Protein AF-A0A127STZ9-F1 (afdb_monomer_lite)

pLDDT: mean 96.3, std 3.27, range [76.25, 98.69]

Secondary structure (DSSP, 8-state):
--SPTT-BPP-TTSSSTT--B-SS--SS-HHHHSTT--EEEES---TTTS-HHHHHHS-TTSEEEESSHHHHHHHHTTT---EEEPPTT---

Sequence (92 aa):
MFAPKDFYPPIPKCFNPNTKWPLVDLPFATSKIIDNIDAVILTHYHIDHFDEFAVYALPKDLKIYVQDDIDKQLLINHDFTNIEVLTKEGNS

Structure (mmCIF, N/CA/C/O backbone):
data_AF-A0A127STZ9-F1
#
_entry.id   AF-A0A127STZ9-F1
#
loop_
_atom_site.group_PDB
_atom_site.id
_atom_site.type_symbol
_atom_site.label_atom_id
_atom_site.label_alt_id
_atom_site.label_comp_id
_atom_site.label_asym_id
_atom_site.label_entity_id
_atom_site.label_seq_id
_atom_site.pdbx_PDB_ins_code
_atom_site.Cartn_x
_atom_site.Cartn_y
_atom_site.Cartn_z
_atom_site.occupancy
_atom_site.B_iso_or_equiv
_atom_site.auth_seq_id
_atom_site.auth_comp_id
_atom_site.auth_asym_id
_atom_site.auth_atom_id
_atom_site.pdbx_PDB_model_num
ATOM 1 N N . MET A 1 1 ? 4.592 -7.293 -4.314 1.00 94.50 1 MET A N 1
ATOM 2 C CA . MET A 1 1 ? 4.094 -5.972 -4.745 1.00 94.50 1 MET A CA 1
ATOM 3 C C . MET A 1 1 ? 2.845 -6.165 -5.579 1.00 94.50 1 MET A C 1
ATOM 5 O O . MET A 1 1 ? 2.683 -7.258 -6.114 1.00 94.50 1 MET A O 1
ATOM 9 N N . PHE A 1 2 ? 1.961 -5.170 -5.644 1.00 97.31 2 PHE A N 1
ATOM 10 C CA . PHE A 1 2 ? 0.743 -5.267 -6.456 1.00 97.31 2 PHE A CA 1
ATOM 11 C C . PHE A 1 2 ? 1.025 -4.931 -7.926 1.00 97.31 2 PHE A C 1
ATOM 13 O O . PHE A 1 2 ? 0.299 -5.402 -8.802 1.00 97.31 2 PHE A O 1
ATOM 20 N N . ALA A 1 3 ? 2.095 -4.181 -8.202 1.00 98.00 3 ALA A N 1
ATOM 21 C CA . ALA A 1 3 ? 2.632 -3.988 -9.538 1.00 98.00 3 ALA A CA 1
ATOM 22 C C . ALA A 1 3 ? 2.926 -5.338 -10.226 1.00 98.00 3 ALA A C 1
ATOM 24 O O . ALA A 1 3 ? 3.479 -6.242 -9.587 1.00 98.00 3 ALA A O 1
ATOM 25 N N . PRO A 1 4 ? 2.603 -5.483 -11.526 1.00 97.44 4 PRO A N 1
ATOM 26 C CA . PRO A 1 4 ? 2.974 -6.656 -12.311 1.00 97.44 4 PRO A CA 1
ATOM 27 C C . PRO A 1 4 ? 4.486 -6.864 -12.353 1.00 97.44 4 PRO A C 1
ATOM 29 O O . PRO A 1 4 ? 5.253 -5.904 -12.227 1.00 97.44 4 PRO A O 1
ATOM 32 N N . LYS A 1 5 ? 4.924 -8.099 -12.614 1.00 97.69 5 LYS A N 1
ATOM 33 C CA . LYS A 1 5 ? 6.337 -8.394 -12.862 1.00 97.69 5 LYS A CA 1
ATOM 34 C C . LYS A 1 5 ? 6.937 -7.456 -13.922 1.00 97.69 5 LYS A C 1
ATOM 36 O O . LYS A 1 5 ? 6.308 -7.148 -14.932 1.00 97.69 5 LYS A O 1
ATOM 41 N N . ASP A 1 6 ? 8.187 -7.050 -13.697 1.00 97.44 6 ASP A N 1
ATOM 42 C CA . ASP A 1 6 ? 8.995 -6.224 -14.602 1.00 97.44 6 ASP A CA 1
ATOM 43 C C . ASP A 1 6 ? 8.394 -4.836 -14.928 1.00 97.44 6 ASP A C 1
ATOM 45 O O . ASP A 1 6 ? 8.734 -4.236 -15.955 1.00 97.44 6 ASP A O 1
ATOM 49 N N . PHE A 1 7 ? 7.515 -4.303 -14.070 1.00 97.69 7 PHE A N 1
ATOM 50 C CA . PHE A 1 7 ? 6.867 -3.007 -14.287 1.00 97.69 7 PHE A CA 1
ATOM 51 C C . PHE A 1 7 ? 7.820 -1.812 -14.093 1.00 97.69 7 PHE A C 1
ATOM 53 O O . PHE A 1 7 ? 7.928 -0.957 -14.976 1.00 97.69 7 PHE A O 1
ATOM 60 N N . TYR A 1 8 ? 8.550 -1.756 -12.977 1.00 96.94 8 TYR A N 1
ATOM 61 C CA . TYR A 1 8 ? 9.438 -0.639 -12.648 1.00 96.94 8 TYR A CA 1
ATOM 62 C C . TYR A 1 8 ? 10.795 -0.727 -13.353 1.00 96.94 8 TYR A C 1
ATOM 64 O O . TYR A 1 8 ? 11.316 -1.824 -13.601 1.00 96.94 8 TYR A O 1
ATOM 72 N N . PRO A 1 9 ? 11.418 0.429 -13.656 1.00 95.94 9 PRO A N 1
ATOM 73 C CA . PRO A 1 9 ? 12.755 0.461 -14.230 1.00 95.94 9 PRO A CA 1
ATOM 74 C C . PRO A 1 9 ? 13.804 -0.105 -13.257 1.00 95.94 9 PRO A C 1
ATOM 76 O O . PRO A 1 9 ? 13.599 -0.081 -12.040 1.00 95.94 9 PRO A O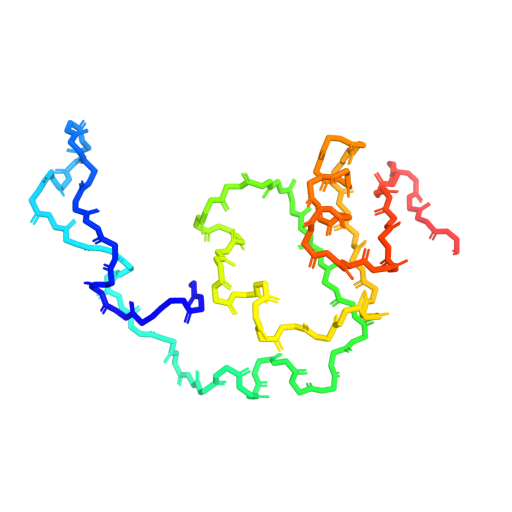 1
ATOM 79 N N . PRO A 1 10 ? 14.958 -0.570 -13.770 1.00 95.50 10 PRO A N 1
ATOM 80 C CA . PRO A 1 10 ? 16.067 -0.988 -12.924 1.00 95.50 10 PRO A CA 1
ATOM 81 C C . PRO A 1 10 ? 16.537 0.127 -11.993 1.00 95.50 10 PRO A C 1
ATOM 83 O O . PRO A 1 10 ? 16.548 1.299 -12.372 1.00 95.50 10 PRO A O 1
ATOM 86 N N . ILE A 1 11 ? 16.979 -0.249 -10.794 1.00 92.75 11 ILE A N 1
ATOM 87 C CA . ILE A 1 11 ? 17.549 0.687 -9.822 1.00 92.75 11 ILE A CA 1
ATOM 88 C C . ILE A 1 11 ? 19.057 0.808 -10.100 1.00 92.75 11 ILE A C 1
ATOM 90 O O . ILE A 1 11 ? 19.792 -0.164 -9.898 1.00 92.75 11 ILE A O 1
ATOM 94 N N . PRO A 1 12 ? 19.566 1.971 -10.552 1.00 92.69 12 PRO A N 1
ATOM 95 C CA . PRO A 1 12 ? 20.990 2.126 -10.819 1.00 92.69 12 PRO A CA 1
ATOM 96 C C . PRO A 1 12 ? 21.818 1.876 -9.553 1.00 92.69 12 PRO A C 1
ATOM 98 O O . PRO A 1 12 ? 21.438 2.296 -8.463 1.00 92.69 12 PRO A O 1
ATOM 101 N N . LYS A 1 13 ? 22.988 1.243 -9.705 1.00 92.06 13 LYS A N 1
ATOM 102 C CA . LYS A 1 13 ? 23.934 0.943 -8.608 1.00 92.06 13 LYS A CA 1
ATOM 103 C C . LYS A 1 13 ? 23.418 -0.041 -7.540 1.00 92.06 13 LYS A C 1
ATOM 105 O O . LYS A 1 13 ? 24.045 -0.152 -6.489 1.00 92.06 13 LYS A O 1
ATOM 110 N N . CYS A 1 14 ? 22.332 -0.774 -7.792 1.00 87.81 14 CYS A N 1
ATOM 111 C CA . CYS A 1 14 ? 21.967 -1.933 -6.973 1.00 87.81 14 CYS A CA 1
ATOM 112 C C . CYS A 1 14 ? 22.722 -3.199 -7.431 1.00 87.81 14 CYS A C 1
ATOM 114 O O . CYS A 1 14 ? 23.455 -3.169 -8.420 1.00 87.81 14 CYS A O 1
ATOM 116 N N . PHE A 1 15 ? 22.538 -4.320 -6.723 1.00 89.00 15 PHE A N 1
ATOM 117 C CA . PHE A 1 15 ? 23.163 -5.610 -7.060 1.00 89.00 15 PHE A CA 1
ATOM 118 C C . PHE A 1 15 ? 22.817 -6.098 -8.481 1.00 89.00 15 PHE A C 1
ATOM 120 O O . PHE A 1 15 ? 23.670 -6.659 -9.162 1.00 89.00 15 PHE A O 1
ATOM 127 N N . ASN A 1 16 ? 21.594 -5.817 -8.949 1.00 89.00 16 ASN A N 1
ATOM 128 C CA . ASN A 1 16 ? 21.085 -6.190 -10.272 1.00 89.00 16 ASN A CA 1
ATOM 129 C C . ASN A 1 16 ? 20.710 -4.938 -11.094 1.00 89.00 16 ASN A C 1
ATOM 131 O O . ASN A 1 16 ? 19.532 -4.713 -11.382 1.00 89.00 16 ASN A O 1
ATOM 135 N N . PRO A 1 17 ? 21.686 -4.111 -11.512 1.00 91.88 17 PRO A N 1
ATOM 136 C CA . PRO A 1 17 ? 21.448 -2.738 -11.974 1.00 91.88 17 PRO A CA 1
ATOM 137 C C . PRO A 1 17 ? 20.720 -2.628 -13.323 1.00 91.88 17 PRO A C 1
ATOM 139 O O . PRO A 1 17 ? 20.335 -1.534 -13.718 1.00 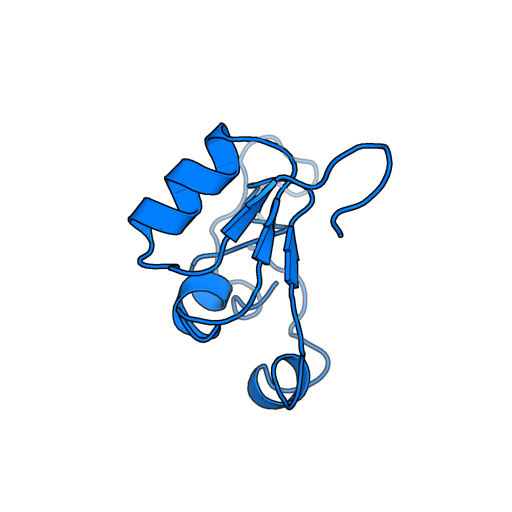91.88 17 PRO A O 1
ATOM 142 N N . ASN A 1 18 ? 20.533 -3.748 -14.029 1.00 95.25 18 ASN A N 1
ATOM 143 C CA . ASN A 1 18 ? 19.860 -3.819 -15.331 1.00 95.25 18 ASN A CA 1
ATOM 144 C C . ASN A 1 18 ? 18.523 -4.576 -15.272 1.00 95.25 18 ASN A C 1
ATOM 146 O O . ASN A 1 18 ? 17.909 -4.818 -16.309 1.00 95.25 18 ASN A O 1
ATOM 150 N N . THR A 1 19 ? 18.092 -5.004 -14.084 1.00 96.12 19 THR A N 1
ATOM 151 C CA . THR A 1 19 ? 16.903 -5.850 -13.923 1.00 96.12 19 THR A CA 1
ATOM 152 C C . THR A 1 19 ? 15.711 -4.998 -13.516 1.00 96.12 19 THR A C 1
ATOM 154 O O . THR A 1 19 ? 15.799 -4.230 -12.559 1.00 96.12 19 THR A O 1
ATOM 157 N N . LYS A 1 20 ? 14.607 -5.114 -14.260 1.00 96.62 20 LYS A N 1
ATOM 158 C CA . LYS A 1 20 ? 13.324 -4.523 -13.872 1.00 96.62 20 LYS A CA 1
ATOM 159 C C . LYS A 1 20 ? 12.768 -5.238 -12.644 1.00 96.62 20 LYS A C 1
ATOM 161 O O . LYS A 1 20 ? 13.198 -6.338 -12.314 1.00 96.62 20 LYS A O 1
ATOM 166 N N . TRP A 1 21 ? 11.837 -4.611 -11.945 1.00 95.62 21 TRP A N 1
ATOM 167 C CA . TRP A 1 21 ? 11.251 -5.185 -10.736 1.00 95.62 21 TRP A CA 1
ATOM 168 C C . TRP A 1 21 ? 9.766 -4.810 -10.646 1.00 95.62 21 TRP A C 1
ATOM 170 O O . TRP A 1 21 ? 9.362 -3.830 -11.269 1.00 95.62 21 TRP A O 1
ATOM 180 N N . PRO A 1 22 ? 8.923 -5.589 -9.948 1.00 96.25 22 PRO A N 1
ATOM 181 C CA . PRO A 1 22 ? 9.208 -6.817 -9.192 1.00 96.25 22 PRO A CA 1
ATOM 182 C C . PRO A 1 22 ? 9.67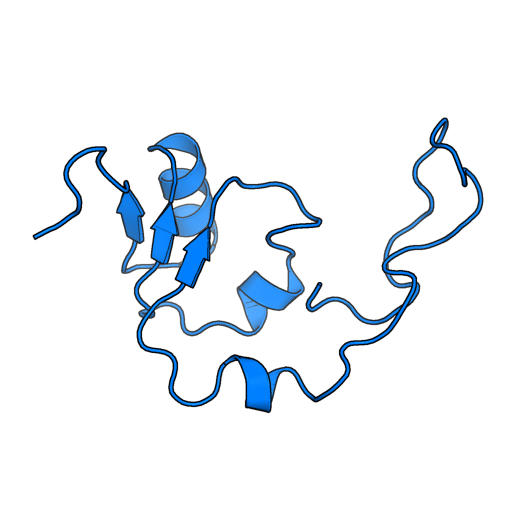7 -7.981 -10.082 1.00 96.25 22 PRO A C 1
ATOM 184 O O . PRO A 1 22 ? 9.347 -8.032 -11.260 1.00 96.25 22 PRO A O 1
ATOM 187 N N . LEU A 1 23 ? 10.444 -8.929 -9.530 1.00 95.88 23 LEU A N 1
ATOM 188 C CA . LEU A 1 23 ? 11.033 -10.042 -10.307 1.00 95.88 23 LEU A CA 1
ATOM 189 C C . LEU A 1 23 ? 10.044 -11.169 -10.642 1.00 95.88 23 LEU A C 1
ATOM 191 O O . LEU A 1 23 ? 10.305 -12.011 -11.507 1.00 95.88 23 LEU A O 1
ATOM 195 N N . VAL A 1 24 ? 8.936 -11.223 -9.913 1.00 97.12 24 VAL A N 1
ATOM 196 C CA . VAL A 1 24 ? 7.925 -12.275 -9.991 1.00 97.12 24 VAL A CA 1
ATOM 197 C C . VAL A 1 24 ? 6.543 -11.658 -9.857 1.00 97.12 24 VAL A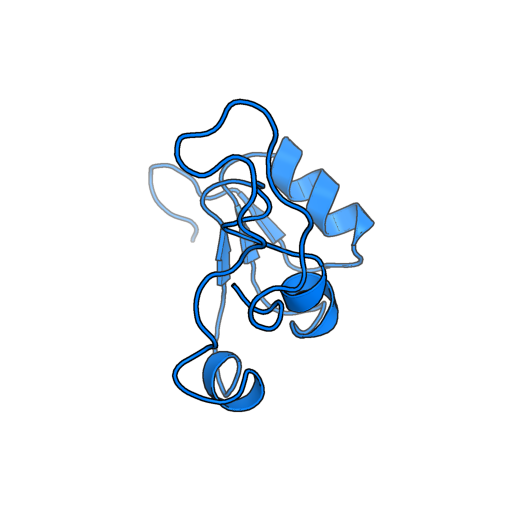 C 1
ATOM 199 O O . VAL A 1 24 ? 6.385 -10.628 -9.201 1.00 97.12 24 VAL A O 1
ATOM 202 N N . ASP A 1 25 ? 5.556 -12.306 -10.463 1.00 97.81 25 ASP A N 1
ATOM 203 C CA . ASP A 1 25 ? 4.153 -11.962 -10.273 1.00 97.81 25 ASP A CA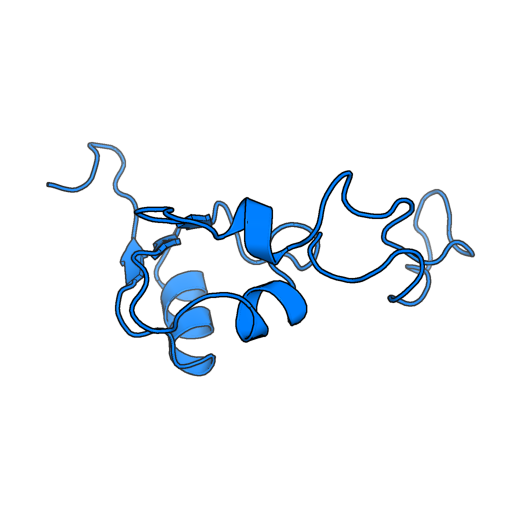 1
ATOM 204 C C . ASP A 1 25 ? 3.650 -12.423 -8.900 1.00 97.81 25 ASP A C 1
ATOM 206 O O . ASP A 1 25 ? 4.251 -13.275 -8.235 1.00 97.81 25 ASP A O 1
ATOM 210 N N . LEU A 1 26 ? 2.504 -11.881 -8.488 1.00 97.56 26 LEU A N 1
ATOM 211 C CA . LEU A 1 26 ? 1.775 -12.408 -7.343 1.00 97.56 26 LEU A CA 1
ATOM 212 C C . LEU A 1 26 ? 1.337 -13.861 -7.614 1.00 97.56 26 LEU A C 1
ATOM 214 O O . LEU A 1 26 ? 0.895 -14.179 -8.720 1.00 97.56 26 LEU A O 1
ATOM 218 N N . PRO A 1 27 ? 1.382 -14.752 -6.606 1.00 96.50 27 PRO A N 1
ATOM 219 C CA . PRO A 1 27 ? 0.969 -16.150 -6.766 1.00 96.50 27 PRO A CA 1
ATOM 220 C C . PRO A 1 27 ? -0.547 -16.320 -6.983 1.00 96.50 27 PRO A C 1
ATOM 222 O O . PRO A 1 27 ? -1.017 -17.428 -7.242 1.00 96.50 27 PRO A O 1
ATOM 225 N N . PHE A 1 28 ? -1.325 -15.245 -6.845 1.00 95.31 28 PHE A N 1
ATOM 226 C CA . PHE A 1 28 ? -2.753 -15.171 -7.134 1.00 95.31 28 PHE A CA 1
ATOM 227 C C . PHE A 1 28 ? -3.172 -13.717 -7.394 1.00 95.31 28 PHE A C 1
ATOM 229 O O . PHE A 1 28 ? -2.419 -12.785 -7.123 1.00 95.31 28 PHE A O 1
ATOM 236 N N . ALA A 1 29 ? -4.378 -13.527 -7.934 1.00 96.44 29 ALA A N 1
ATOM 237 C CA . ALA A 1 29 ? -4.902 -12.210 -8.282 1.00 96.44 29 ALA A CA 1
ATOM 238 C C . ALA A 1 29 ? -5.024 -11.274 -7.067 1.00 96.44 29 ALA A C 1
ATOM 240 O O . ALA A 1 29 ? -5.387 -11.712 -5.973 1.00 96.44 29 ALA A O 1
ATOM 241 N N . THR A 1 30 ? -4.827 -9.973 -7.295 1.00 96.25 30 THR A N 1
ATOM 242 C CA . THR A 1 30 ? -4.979 -8.918 -6.282 1.00 96.25 30 THR A CA 1
ATOM 243 C C . THR A 1 30 ? -6.337 -8.957 -5.592 1.00 96.25 30 THR A C 1
ATOM 245 O O . THR A 1 30 ? -6.399 -8.822 -4.376 1.00 96.25 30 THR A O 1
ATOM 248 N N . SER A 1 31 ? -7.411 -9.233 -6.341 1.00 96.31 31 SER A N 1
ATOM 249 C CA . SER A 1 31 ? -8.765 -9.358 -5.791 1.00 96.31 31 SER A CA 1
ATOM 250 C C . SER A 1 31 ? -8.861 -10.395 -4.677 1.00 96.31 31 SER A C 1
ATOM 252 O O . SER A 1 31 ? -9.594 -10.173 -3.731 1.00 96.31 31 SER A O 1
ATOM 254 N N . LYS A 1 32 ? -8.090 -11.487 -4.748 1.00 97.31 32 LYS A N 1
ATOM 255 C CA . LYS A 1 32 ? -8.048 -12.518 -3.705 1.00 97.31 32 LYS A CA 1
ATOM 256 C C . LYS A 1 32 ? -7.244 -12.084 -2.474 1.00 97.31 32 LYS A C 1
ATOM 258 O O . LYS A 1 32 ? -7.499 -12.590 -1.391 1.00 97.31 32 LYS A O 1
ATOM 263 N N . ILE A 1 33 ? -6.261 -11.193 -2.632 1.00 95.88 33 ILE A N 1
ATOM 264 C CA . ILE A 1 33 ? -5.473 -10.647 -1.511 1.00 95.88 33 ILE A CA 1
ATOM 265 C C . ILE A 1 33 ? -6.331 -9.700 -0.674 1.00 95.88 33 ILE A C 1
ATOM 267 O O . ILE A 1 33 ? -6.265 -9.738 0.548 1.00 95.88 33 ILE A O 1
ATOM 271 N N . ILE A 1 34 ? -7.102 -8.843 -1.344 1.00 96.44 34 ILE A N 1
ATOM 272 C CA . ILE A 1 34 ? -7.910 -7.802 -0.697 1.00 96.44 34 ILE A CA 1
ATOM 273 C C . ILE A 1 34 ? -9.322 -8.280 -0.338 1.00 96.44 34 ILE A C 1
ATOM 275 O O . ILE A 1 34 ? -10.105 -7.507 0.208 1.00 96.44 34 ILE A O 1
ATOM 279 N N . ASP A 1 35 ? -9.664 -9.525 -0.675 1.00 96.19 35 ASP A N 1
ATOM 280 C CA . ASP A 1 35 ? -10.971 -10.096 -0.375 1.00 96.19 35 ASP A CA 1
ATOM 281 C C . ASP A 1 35 ? -11.142 -10.247 1.139 1.00 96.19 35 ASP A C 1
ATOM 283 O O . ASP A 1 35 ? -10.358 -10.935 1.794 1.00 96.19 35 ASP A O 1
ATOM 287 N N . ASN A 1 36 ? -12.178 -9.605 1.682 1.00 95.12 36 ASN A N 1
ATOM 288 C CA . ASN A 1 36 ? -12.591 -9.720 3.080 1.00 95.12 36 ASN A CA 1
ATOM 289 C C . ASN A 1 36 ? -11.458 -9.491 4.107 1.00 95.12 36 ASN A C 1
ATOM 291 O O . ASN A 1 36 ? -11.356 -10.213 5.101 1.00 95.12 36 ASN A O 1
ATOM 295 N N . ILE A 1 37 ? -10.599 -8.497 3.863 1.00 97.62 37 ILE A N 1
ATOM 296 C CA . ILE A 1 37 ? -9.629 -8.024 4.858 1.00 97.62 37 ILE A CA 1
ATOM 297 C C . ILE A 1 37 ? -10.255 -6.941 5.743 1.00 97.62 37 ILE A C 1
ATOM 299 O O . ILE A 1 37 ? -10.958 -6.062 5.250 1.00 97.62 37 ILE A O 1
ATOM 303 N N . ASP A 1 38 ? -9.965 -6.976 7.042 1.00 98.12 38 ASP A N 1
ATOM 304 C CA . ASP A 1 38 ? -10.471 -5.975 7.993 1.00 98.12 38 ASP A CA 1
ATOM 305 C C . ASP A 1 38 ? -9.601 -4.708 8.026 1.00 98.12 38 ASP A C 1
ATOM 307 O O . ASP A 1 38 ? -10.090 -3.600 8.254 1.00 98.12 38 ASP A O 1
ATOM 311 N N . ALA A 1 39 ? -8.292 -4.873 7.819 1.00 97.75 39 ALA A N 1
ATOM 312 C CA . ALA A 1 39 ? -7.312 -3.800 7.899 1.00 97.75 39 ALA A CA 1
ATOM 313 C C . ALA A 1 39 ? -6.021 -4.122 7.131 1.00 97.75 39 ALA A C 1
ATOM 315 O O . ALA A 1 39 ? -5.724 -5.276 6.817 1.00 97.75 39 ALA A O 1
ATOM 316 N N . VAL A 1 40 ? -5.214 -3.086 6.900 1.00 98.19 40 VAL A N 1
ATOM 317 C CA . VAL A 1 40 ? -3.823 -3.167 6.434 1.00 98.19 40 VAL A CA 1
ATOM 318 C C . VAL A 1 40 ? -2.895 -2.635 7.523 1.00 98.19 40 VAL A C 1
ATOM 320 O O . VAL A 1 40 ? -3.206 -1.651 8.189 1.00 98.19 40 VAL A O 1
ATOM 323 N N . ILE A 1 41 ? -1.728 -3.260 7.679 1.00 97.94 41 ILE A N 1
ATOM 324 C CA . ILE A 1 41 ? -0.631 -2.738 8.499 1.00 97.94 41 ILE A CA 1
ATOM 325 C C . ILE A 1 41 ? 0.507 -2.352 7.556 1.00 97.94 41 ILE A C 1
ATOM 327 O O 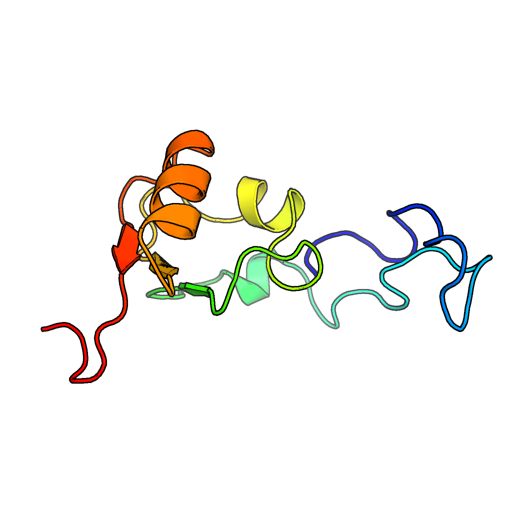. ILE A 1 41 ? 1.120 -3.218 6.929 1.00 97.94 41 ILE A O 1
ATOM 331 N N . LEU A 1 42 ? 0.787 -1.057 7.457 1.00 98.19 42 LEU A N 1
ATOM 332 C CA . LEU A 1 42 ? 1.878 -0.501 6.673 1.00 98.19 42 LEU A CA 1
ATOM 333 C C . LEU A 1 42 ? 3.048 -0.159 7.598 1.00 98.19 42 LEU A C 1
ATOM 335 O O . LEU A 1 42 ? 2.977 0.776 8.392 1.00 98.19 42 LEU A O 1
ATOM 339 N N . THR A 1 43 ? 4.134 -0.926 7.493 1.00 97.06 43 THR A N 1
ATOM 340 C CA . THR A 1 43 ? 5.302 -0.742 8.367 1.00 97.06 43 THR A CA 1
ATOM 341 C C . THR A 1 43 ? 6.065 0.542 8.066 1.00 97.06 43 THR A C 1
ATOM 343 O O . THR A 1 43 ? 6.555 1.161 8.998 1.00 97.06 43 THR A O 1
ATOM 346 N N . HIS A 1 44 ? 6.191 0.914 6.791 1.00 97.25 44 HIS A N 1
ATOM 347 C CA . HIS A 1 44 ? 6.751 2.183 6.326 1.00 97.25 44 HIS A CA 1
ATOM 348 C C . HIS A 1 44 ? 6.409 2.415 4.847 1.00 97.25 44 HIS A C 1
ATOM 350 O O . HIS A 1 44 ? 6.171 1.452 4.111 1.00 97.25 44 HIS A O 1
ATOM 356 N N . TYR A 1 45 ? 6.433 3.667 4.385 1.00 96.25 45 TYR A N 1
ATOM 357 C CA . TYR A 1 45 ? 6.145 4.013 2.988 1.00 96.25 45 TYR A CA 1
ATOM 358 C C . TYR A 1 45 ? 7.369 3.909 2.058 1.00 96.25 45 TYR A C 1
ATOM 360 O O . TYR A 1 45 ? 7.893 4.901 1.549 1.00 96.25 45 TYR A O 1
ATOM 368 N N . HIS A 1 46 ? 7.828 2.686 1.801 1.00 96.56 46 HIS A N 1
ATOM 369 C CA . HIS A 1 46 ? 8.666 2.398 0.635 1.00 96.56 46 HIS A CA 1
ATOM 370 C C . HIS A 1 46 ? 7.867 1.656 -0.431 1.00 96.56 46 HIS A C 1
ATOM 372 O O . HIS A 1 46 ? 6.972 0.866 -0.137 1.00 96.56 46 HIS A O 1
ATOM 378 N N . ILE A 1 47 ? 8.215 1.909 -1.690 1.00 95.38 47 ILE A N 1
ATOM 379 C CA . ILE A 1 47 ? 7.482 1.418 -2.858 1.00 95.38 47 ILE A CA 1
ATOM 380 C C . ILE A 1 47 ? 7.395 -0.114 -2.914 1.00 95.38 47 ILE A C 1
ATOM 382 O O . ILE A 1 47 ? 6.392 -0.645 -3.368 1.00 95.38 47 ILE A O 1
ATOM 386 N N . ASP A 1 48 ? 8.385 -0.845 -2.402 1.00 94.94 48 ASP A N 1
ATOM 387 C CA . ASP A 1 48 ? 8.355 -2.309 -2.328 1.00 94.94 48 ASP A CA 1
ATOM 388 C C . ASP A 1 48 ? 7.406 -2.863 -1.249 1.00 94.94 48 ASP A C 1
ATOM 390 O O . ASP A 1 48 ? 7.014 -4.033 -1.318 1.00 94.94 48 ASP A O 1
ATOM 394 N N . HIS A 1 49 ? 6.975 -2.013 -0.311 1.00 97.44 49 HIS A N 1
ATOM 395 C CA . HIS A 1 49 ? 5.972 -2.305 0.713 1.00 97.44 49 HIS A CA 1
ATOM 396 C C . HIS A 1 49 ? 4.570 -1.804 0.333 1.00 97.44 49 HIS A C 1
ATOM 398 O O . HIS A 1 49 ? 3.586 -2.495 0.607 1.00 97.44 49 HIS A O 1
ATOM 404 N N . PHE A 1 50 ? 4.469 -0.632 -0.301 1.00 98.06 50 PHE A N 1
ATOM 405 C CA . PHE A 1 50 ? 3.207 -0.014 -0.715 1.00 98.06 50 PHE A CA 1
ATOM 406 C C . PHE A 1 50 ? 3.404 0.798 -2.000 1.00 98.06 50 PHE A C 1
ATOM 408 O O . PHE A 1 50 ? 4.015 1.866 -1.993 1.00 98.06 50 PHE A O 1
ATOM 415 N N . ASP A 1 51 ? 2.904 0.269 -3.113 1.00 97.88 51 ASP A N 1
ATOM 416 C CA . ASP A 1 51 ? 3.038 0.849 -4.448 1.00 97.88 51 ASP A CA 1
ATOM 417 C C . ASP A 1 51 ? 1.752 1.550 -4.914 1.00 97.88 51 ASP A C 1
ATOM 419 O O . ASP A 1 51 ? 0.689 1.451 -4.294 1.00 97.88 51 ASP A O 1
ATOM 423 N N . GLU A 1 52 ? 1.814 2.250 -6.051 1.00 97.75 52 GLU A N 1
ATOM 424 C CA . GLU A 1 52 ? 0.635 2.893 -6.635 1.00 97.75 52 GLU A CA 1
ATOM 425 C C . GLU A 1 52 ? -0.472 1.883 -6.972 1.00 97.75 52 GLU A C 1
ATOM 427 O O . GLU A 1 52 ? -1.655 2.206 -6.911 1.00 97.75 52 GLU A O 1
ATOM 432 N N . PHE A 1 53 ? -0.118 0.630 -7.256 1.00 98.31 53 PHE A N 1
ATOM 433 C CA . PHE A 1 53 ? -1.093 -0.426 -7.510 1.00 98.31 53 PHE A CA 1
ATOM 434 C C . PHE A 1 53 ? -1.876 -0.794 -6.248 1.00 98.31 53 PHE A C 1
ATOM 436 O O . PHE A 1 53 ? -3.089 -0.990 -6.334 1.00 98.31 53 PHE A O 1
ATOM 443 N N . ALA A 1 54 ? -1.233 -0.835 -5.077 1.00 97.88 54 ALA A N 1
ATOM 444 C CA . ALA A 1 54 ? -1.919 -0.963 -3.795 1.00 97.88 54 ALA A CA 1
ATOM 445 C C . ALA A 1 54 ? -2.820 0.249 -3.515 1.00 97.88 54 ALA A C 1
ATOM 447 O O . ALA A 1 54 ? -3.970 0.064 -3.112 1.00 97.88 54 ALA A O 1
ATOM 448 N N . VAL A 1 55 ? -2.358 1.472 -3.814 1.00 98.00 55 VAL A N 1
ATOM 449 C CA . VAL A 1 55 ? -3.176 2.696 -3.696 1.00 98.00 55 VAL A CA 1
ATOM 450 C C . VAL A 1 55 ? -4.472 2.581 -4.502 1.00 98.00 55 VAL A C 1
ATOM 452 O O . VAL A 1 55 ? -5.527 2.978 -4.005 1.00 98.00 55 VAL A O 1
ATOM 455 N N . TYR A 1 56 ? -4.411 2.062 -5.732 1.00 97.75 56 TYR A N 1
ATOM 456 C CA . TYR A 1 56 ? -5.587 1.908 -6.596 1.00 97.75 56 TYR A CA 1
ATOM 457 C C . TYR A 1 56 ? -6.470 0.712 -6.231 1.00 97.75 56 TYR A C 1
ATOM 459 O O . TYR A 1 56 ? -7.678 0.765 -6.451 1.00 97.75 56 TYR A O 1
ATOM 467 N N . ALA A 1 57 ? -5.887 -0.367 -5.711 1.00 97.31 57 ALA A N 1
ATOM 468 C CA . ALA A 1 57 ? -6.616 -1.596 -5.417 1.00 97.31 57 ALA A CA 1
ATOM 469 C C . ALA A 1 57 ? -7.381 -1.550 -4.087 1.00 97.31 57 ALA A C 1
ATOM 471 O O . ALA A 1 57 ? -8.411 -2.210 -3.963 1.00 97.31 57 ALA A O 1
ATOM 472 N N . LEU A 1 58 ? -6.874 -0.824 -3.087 1.00 98.00 58 LEU A N 1
ATOM 473 C CA . LEU A 1 58 ? -7.452 -0.823 -1.744 1.00 98.00 58 LEU A CA 1
ATOM 474 C C . LEU A 1 58 ? -8.652 0.137 -1.625 1.00 98.00 58 LEU A C 1
ATOM 476 O O . LEU A 1 58 ? -8.576 1.275 -2.104 1.00 98.00 58 LEU A O 1
ATOM 480 N N . PRO A 1 59 ? -9.737 -0.270 -0.935 1.00 97.25 59 PRO A N 1
ATOM 481 C CA . PRO A 1 59 ? -10.826 0.632 -0.572 1.00 97.25 59 PRO A CA 1
ATOM 482 C C . PRO A 1 59 ? -10.319 1.814 0.261 1.00 97.25 59 PRO A C 1
ATOM 484 O O . PRO A 1 59 ? -9.492 1.653 1.158 1.00 97.25 59 PRO A O 1
ATOM 487 N N . LYS A 1 60 ? -10.820 3.017 -0.027 1.00 97.88 60 LYS A N 1
ATOM 488 C CA . LYS A 1 60 ? -10.350 4.263 0.607 1.00 97.88 60 LYS A CA 1
ATOM 489 C C . LYS A 1 60 ? -10.820 4.439 2.052 1.00 97.88 60 LYS A C 1
ATOM 491 O O . LYS A 1 60 ? -10.273 5.257 2.789 1.00 97.88 60 LYS A O 1
ATOM 496 N N . ASP A 1 61 ? -11.823 3.681 2.458 1.00 98.12 61 ASP A N 1
ATOM 497 C CA . ASP A 1 61 ? -12.378 3.608 3.808 1.00 98.12 61 ASP A CA 1
ATOM 498 C C . ASP A 1 61 ? -11.823 2.433 4.635 1.00 98.12 61 ASP A C 1
ATOM 500 O O . ASP A 1 61 ? -12.109 2.336 5.833 1.00 98.12 61 ASP A O 1
ATOM 504 N N . LEU A 1 62 ? -10.988 1.572 4.032 1.00 98.25 62 LEU A N 1
ATOM 505 C CA . LEU A 1 62 ? -10.332 0.464 4.724 1.00 98.25 62 LEU A CA 1
ATOM 506 C C . LEU A 1 62 ? -9.444 0.984 5.860 1.00 98.25 62 LEU A C 1
ATOM 508 O O . LEU A 1 62 ? -8.725 1.972 5.698 1.00 98.25 62 LEU A O 1
ATOM 512 N N . LYS A 1 63 ? -9.460 0.290 7.002 1.00 98.31 63 LYS A N 1
ATOM 513 C CA . LYS A 1 63 ? -8.590 0.614 8.131 1.00 98.31 63 LYS A CA 1
ATOM 514 C C . LYS A 1 63 ? -7.125 0.387 7.758 1.00 98.31 63 LYS A C 1
ATOM 516 O O . LYS A 1 63 ? -6.748 -0.728 7.403 1.00 98.31 63 LYS A O 1
ATOM 521 N N . ILE A 1 64 ? -6.285 1.411 7.889 1.00 98.50 64 ILE A N 1
ATOM 522 C CA . ILE A 1 64 ? -4.833 1.288 7.697 1.00 98.50 64 ILE A CA 1
ATOM 523 C C . ILE A 1 64 ? -4.102 1.736 8.960 1.00 98.50 64 ILE A C 1
ATOM 525 O O . ILE A 1 64 ? -4.265 2.868 9.413 1.00 98.50 64 ILE A O 1
ATOM 529 N N . TYR A 1 65 ? -3.273 0.854 9.507 1.00 98.44 65 TYR A N 1
ATOM 530 C CA . TYR A 1 65 ? -2.322 1.184 10.560 1.00 98.44 65 TYR A CA 1
ATOM 531 C C . TYR A 1 65 ? -0.973 1.561 9.946 1.00 98.44 65 TYR A C 1
ATOM 533 O O . TYR A 1 65 ? -0.465 0.822 9.105 1.00 98.44 65 TYR A O 1
ATOM 541 N N . VAL A 1 66 ? -0.392 2.684 10.363 1.00 98.56 66 VAL A N 1
ATOM 542 C CA . VAL A 1 66 ? 0.910 3.191 9.884 1.00 98.56 66 VAL A CA 1
ATOM 543 C C . VAL A 1 66 ? 1.884 3.417 11.041 1.00 98.56 66 VAL A C 1
ATOM 545 O O . VAL A 1 66 ? 1.459 3.505 12.192 1.00 98.56 66 VAL A O 1
ATOM 548 N N . GLN A 1 67 ? 3.184 3.530 10.756 1.00 97.56 67 GLN A N 1
ATOM 549 C CA . GLN A 1 67 ? 4.205 3.741 11.795 1.00 97.56 67 GLN A CA 1
ATOM 550 C C . GLN A 1 67 ? 4.171 5.134 12.439 1.00 97.56 67 GLN A C 1
ATOM 552 O O . GLN A 1 67 ? 4.474 5.260 13.623 1.00 97.56 67 GLN A O 1
ATOM 557 N N . ASP A 1 68 ? 3.832 6.179 11.680 1.00 97.94 68 ASP A N 1
ATOM 558 C CA . ASP A 1 68 ? 3.935 7.564 12.130 1.00 97.94 68 ASP A CA 1
ATOM 559 C C . ASP A 1 68 ? 3.000 8.510 11.358 1.00 97.94 68 ASP A C 1
ATOM 561 O O . ASP A 1 68 ? 2.277 8.123 10.433 1.00 97.94 68 ASP A O 1
ATOM 565 N N . ASP A 1 69 ? 2.997 9.779 11.768 1.00 98.25 69 ASP A N 1
ATOM 566 C CA . ASP A 1 69 ? 2.183 10.813 11.138 1.00 98.25 69 ASP A CA 1
ATOM 567 C C . ASP A 1 69 ? 2.648 11.174 9.717 1.00 98.25 69 ASP A C 1
ATOM 569 O O . ASP A 1 69 ? 1.839 11.684 8.942 1.00 98.25 69 ASP A O 1
ATOM 573 N N . ILE A 1 70 ? 3.906 10.914 9.342 1.00 98.25 70 ILE A N 1
ATOM 574 C CA . ILE A 1 70 ? 4.411 11.214 7.994 1.00 98.25 70 ILE A CA 1
ATOM 575 C C . ILE A 1 70 ? 3.727 10.284 6.993 1.00 98.25 70 ILE A C 1
ATOM 577 O O . ILE A 1 70 ? 3.113 10.756 6.031 1.00 98.25 70 ILE A O 1
ATOM 581 N N . ASP A 1 71 ? 3.747 8.981 7.266 1.00 98.31 71 ASP A N 1
ATOM 582 C CA . ASP A 1 71 ? 3.079 7.985 6.428 1.00 98.31 71 ASP A CA 1
ATOM 583 C C . ASP A 1 71 ? 1.557 8.178 6.440 1.00 98.31 71 ASP A C 1
ATOM 585 O O . ASP A 1 71 ? 0.899 8.046 5.404 1.00 98.31 71 ASP A O 1
ATOM 589 N N . LYS A 1 72 ? 0.986 8.587 7.583 1.00 98.56 72 LYS A N 1
ATOM 590 C CA . LYS A 1 72 ? -0.435 8.949 7.672 1.00 98.56 72 LYS A CA 1
ATOM 591 C C . LYS A 1 72 ? -0.798 10.084 6.717 1.00 98.56 72 LYS A C 1
ATOM 593 O O . LYS A 1 72 ? -1.763 9.953 5.966 1.00 98.56 72 LYS A O 1
ATOM 598 N N . GLN A 1 73 ? -0.058 11.195 6.743 1.00 98.56 73 GLN A N 1
ATOM 599 C CA . GLN A 1 73 ? -0.332 12.338 5.862 1.00 98.56 73 GLN A CA 1
ATOM 600 C C . GLN A 1 73 ? -0.170 11.967 4.389 1.00 98.56 73 GLN A C 1
ATOM 602 O O . GLN A 1 73 ? -0.939 12.425 3.545 1.00 98.56 73 GLN A O 1
ATOM 607 N N . LEU A 1 74 ? 0.794 11.105 4.076 1.00 98.12 74 LEU A N 1
ATOM 608 C CA . LEU A 1 74 ? 0.984 10.616 2.721 1.00 98.12 74 LEU A CA 1
ATOM 609 C C . LEU A 1 74 ? -0.246 9.831 2.237 1.00 98.12 74 LEU A C 1
ATOM 611 O O . LEU A 1 74 ? -0.758 10.116 1.156 1.00 98.12 74 LEU A O 1
ATOM 615 N N . LEU A 1 75 ? -0.781 8.909 3.041 1.00 98.31 75 LEU A N 1
ATOM 616 C CA . LEU A 1 75 ? -1.986 8.158 2.670 1.00 98.31 75 LEU A CA 1
ATOM 617 C C . LEU A 1 75 ? -3.242 9.038 2.577 1.00 98.31 75 LEU A C 1
ATOM 619 O O . LEU A 1 75 ? -4.079 8.795 1.708 1.00 98.31 75 LEU A O 1
ATOM 623 N N . ILE A 1 76 ? -3.354 10.092 3.393 1.00 98.50 76 ILE A N 1
ATOM 624 C CA . ILE A 1 76 ? -4.422 11.099 3.251 1.00 98.50 76 ILE A CA 1
ATOM 625 C C . ILE A 1 76 ? -4.350 11.771 1.871 1.00 98.50 76 ILE A C 1
ATOM 627 O O . ILE A 1 76 ? -5.380 11.944 1.224 1.00 98.50 76 ILE A O 1
ATOM 631 N N . ASN A 1 77 ? -3.148 12.076 1.368 1.00 98.25 77 ASN A N 1
ATOM 632 C CA . ASN A 1 77 ? -2.964 12.627 0.017 1.00 98.25 77 ASN A CA 1
ATOM 633 C C . ASN A 1 77 ? -3.320 11.629 -1.105 1.00 98.25 77 ASN A C 1
ATOM 635 O O . ASN A 1 77 ? -3.438 12.026 -2.263 1.00 98.25 77 ASN A O 1
ATOM 639 N N . HIS A 1 78 ? -3.487 10.347 -0.772 1.00 98.12 78 HIS A N 1
ATOM 640 C CA . HIS A 1 78 ? -3.997 9.290 -1.650 1.00 98.12 78 HIS A CA 1
ATOM 641 C C . HIS A 1 78 ? -5.476 8.947 -1.388 1.00 98.12 78 HIS A C 1
ATOM 643 O O . HIS A 1 78 ? -5.941 7.863 -1.768 1.00 98.12 78 HIS A O 1
ATOM 649 N N . ASP A 1 79 ? -6.201 9.869 -0.748 1.00 98.50 79 ASP A N 1
ATOM 650 C CA . ASP A 1 79 ? -7.633 9.824 -0.445 1.00 98.50 79 ASP A CA 1
ATOM 651 C C . ASP A 1 79 ? -8.053 8.736 0.555 1.00 98.50 79 ASP A C 1
ATOM 653 O O . ASP A 1 79 ? -9.242 8.446 0.688 1.00 98.50 79 ASP A O 1
ATOM 657 N N . PHE A 1 80 ? -7.115 8.120 1.280 1.00 98.69 80 PHE A N 1
ATOM 658 C CA . PHE A 1 80 ? -7.470 7.199 2.358 1.00 98.69 80 PHE A CA 1
ATOM 659 C C . PHE A 1 80 ? -8.029 7.973 3.559 1.00 98.69 80 PHE A C 1
ATOM 661 O O . PHE A 1 80 ? -7.476 8.984 3.992 1.00 98.69 80 PHE A O 1
ATOM 668 N N . THR A 1 81 ? -9.133 7.478 4.114 1.00 98.56 81 THR A N 1
ATOM 669 C CA . THR A 1 81 ? -9.940 8.202 5.112 1.00 98.56 81 THR A CA 1
ATOM 670 C C . THR A 1 81 ? -9.898 7.583 6.508 1.00 98.56 81 THR A C 1
ATOM 672 O O . THR A 1 81 ? -10.212 8.263 7.483 1.00 98.56 81 THR A O 1
ATOM 675 N N . ASN A 1 82 ? -9.470 6.323 6.635 1.00 98.38 82 ASN A N 1
ATOM 676 C CA . ASN A 1 82 ? -9.473 5.574 7.893 1.00 98.38 82 ASN A CA 1
ATOM 677 C C . ASN A 1 82 ? -8.063 5.091 8.270 1.00 98.38 82 ASN A C 1
ATOM 679 O O . ASN A 1 82 ? -7.741 3.907 8.197 1.00 98.38 82 ASN A O 1
ATOM 683 N N . ILE A 1 83 ? -7.204 6.034 8.663 1.00 98.50 83 ILE A N 1
ATOM 684 C CA . ILE A 1 83 ? -5.789 5.774 8.956 1.00 98.50 83 ILE A CA 1
ATOM 685 C C . ILE A 1 83 ? -5.490 6.061 10.428 1.00 98.50 83 ILE A C 1
ATOM 687 O O . ILE A 1 83 ? -5.848 7.119 10.957 1.00 98.50 83 ILE A O 1
ATOM 691 N N . GLU A 1 84 ? -4.777 5.153 11.083 1.00 98.25 84 GLU A N 1
ATOM 692 C CA . GLU A 1 84 ? -4.369 5.278 12.479 1.00 98.25 84 GLU A CA 1
ATOM 693 C C . GLU A 1 84 ? -2.879 4.980 12.655 1.00 98.25 84 GLU A C 1
ATOM 695 O O . GLU A 1 84 ? -2.341 4.064 12.044 1.00 98.25 84 GLU A O 1
ATOM 700 N N . VAL A 1 85 ? -2.200 5.767 13.490 1.00 98.19 85 VAL A N 1
ATOM 701 C CA . VAL A 1 85 ? -0.801 5.501 13.842 1.00 98.19 85 VAL A CA 1
ATOM 702 C C . VAL A 1 85 ? -0.773 4.385 14.885 1.00 98.19 85 VAL A C 1
ATOM 704 O O . VAL A 1 85 ? -1.457 4.479 15.909 1.00 98.19 85 VAL A O 1
ATOM 707 N N . LEU A 1 86 ? 0.002 3.334 14.619 1.00 96.62 86 LEU A N 1
ATOM 708 C CA . LEU A 1 86 ? 0.156 2.200 15.523 1.00 96.62 86 LEU A CA 1
ATOM 709 C C . LEU A 1 86 ? 0.970 2.624 16.750 1.00 96.62 86 LEU A C 1
ATOM 711 O O . LEU A 1 86 ? 2.103 3.089 16.625 1.00 96.62 86 LEU A O 1
ATOM 715 N N . THR A 1 87 ? 0.407 2.464 17.945 1.00 95.19 87 THR A N 1
ATOM 716 C CA . THR A 1 87 ? 1.113 2.771 19.199 1.00 95.19 87 THR A CA 1
ATOM 717 C C . THR A 1 87 ? 1.866 1.547 19.715 1.00 95.19 87 THR A C 1
ATOM 719 O O . THR A 1 87 ? 1.569 0.404 19.363 1.00 95.19 87 THR A O 1
ATOM 722 N N . LYS A 1 88 ? 2.846 1.769 20.597 1.00 91.12 88 LYS A N 1
ATOM 723 C CA . LYS A 1 88 ? 3.639 0.684 21.190 1.00 91.12 88 LYS A CA 1
ATOM 724 C C . LYS A 1 88 ? 2.785 -0.277 22.024 1.00 91.12 88 LYS A C 1
ATOM 726 O O . LYS A 1 88 ? 3.071 -1.471 22.069 1.00 91.12 88 LYS A O 1
ATOM 731 N N . GLU A 1 89 ? 1.761 0.244 22.688 1.00 93.94 89 GLU A N 1
ATOM 732 C CA . GLU A 1 89 ? 0.838 -0.508 23.538 1.00 93.94 89 GLU A CA 1
ATOM 733 C C . GLU A 1 89 ? -0.330 -1.130 22.752 1.00 93.94 89 GLU A C 1
ATOM 735 O O . GLU A 1 89 ? -1.100 -1.903 23.320 1.00 93.94 89 GLU A O 1
ATOM 740 N N . GLY A 1 90 ? -0.437 -0.832 21.454 1.00 87.81 90 GLY A N 1
ATOM 741 C CA . GLY A 1 90 ? -1.574 -1.188 20.614 1.00 87.81 90 GLY A CA 1
ATOM 742 C C . GLY A 1 90 ? -2.698 -0.149 20.664 1.00 87.81 90 GLY A C 1
ATOM 743 O O . GLY A 1 90 ? -2.864 0.598 21.631 1.00 87.81 90 GLY A O 1
ATOM 744 N N . ASN A 1 91 ? -3.475 -0.096 19.585 1.00 88.75 91 ASN A N 1
ATOM 745 C CA . ASN A 1 91 ? -4.655 0.757 19.474 1.00 88.75 91 ASN A CA 1
ATOM 746 C C . ASN A 1 91 ? -5.875 0.049 20.082 1.00 88.75 91 ASN A C 1
ATOM 748 O O . ASN A 1 91 ? -5.955 -1.181 20.062 1.00 88.75 91 ASN A O 1
ATOM 752 N N . SER A 1 92 ? -6.772 0.834 20.681 1.00 76.25 92 SER A N 1
ATOM 753 C CA . SER A 1 92 ? -7.964 0.353 21.404 1.00 76.25 92 SER A CA 1
ATOM 754 C C . SER A 1 92 ? -9.125 0.024 20.477 1.00 76.25 92 SER A C 1
ATOM 756 O O . SER A 1 92 ? -9.258 0.720 19.447 1.00 76.25 92 SER A O 1
#

Radius of gyration: 14.8 Å; chains: 1; bounding box: 36×29×39 Å

Foldseek 3Di:
DLDAAQPAAADCPDPCRHGGDDNHGDPDHPCVVQPPDQAEEQEADDCVRPNVSNLVSHDLAHAYEYQDVVVVVVSVVSNRDHYDYADPVGDD